Protein AF-A0A5C4MQX2-F1 (afdb_monomer_lite)

Secondary structure (DSSP, 8-state):
--HHHHHHHHHHHTT-EEEEEEE-SS-EEEEEE-TTT--EEEEEEE--HHHHHHHHHHHHHHHHTSPP-----

Organism: NCBI:txid2585211

pLDDT: mean 81.75, std 11.47, range [46.38, 93.0]

Radius of gyration: 13.64 Å; chains: 1; bounding box: 42×25×30 Å

Foldseek 3Di:
DDPVVVVVVVCVVVQWDKDWPDADPQKTKMFIAGNPDRDGPDIDMDRDVVVNVVNVVVVCVVVVPDDPPDPDD

Structure (mmCIF, N/CA/C/O backbone):
data_AF-A0A5C4MQX2-F1
#
_entry.id   AF-A0A5C4MQX2-F1
#
loop_
_atom_site.group_PDB
_atom_site.id
_atom_site.type_symbol
_atom_site.label_atom_id
_atom_site.label_alt_id
_atom_site.label_comp_id
_atom_site.label_asym_id
_atom_site.label_entity_id
_atom_site.label_seq_id
_atom_site.pdbx_PDB_ins_code
_atom_site.Cartn_x
_atom_site.Cartn_y
_atom_site.Cartn_z
_atom_site.occupancy
_atom_site.B_iso_or_equiv
_atom_site.auth_seq_id
_atom_site.auth_comp_id
_atom_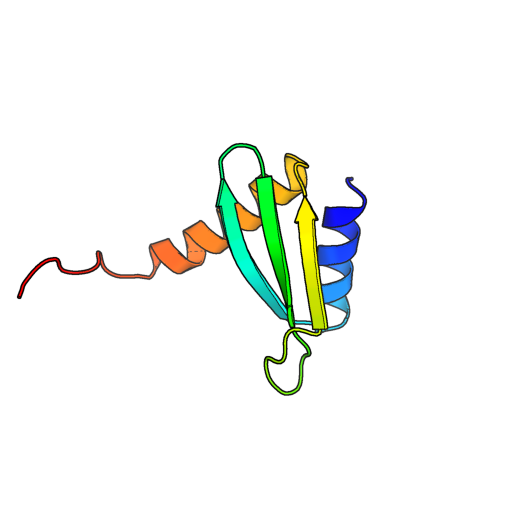site.auth_asym_id
_atom_site.auth_atom_id
_atom_site.pdbx_PDB_model_num
ATOM 1 N N . MET A 1 1 ? 15.177 0.067 12.033 1.00 57.44 1 MET A N 1
ATOM 2 C CA . MET A 1 1 ? 14.530 0.004 10.713 1.00 57.44 1 MET A CA 1
ATOM 3 C C . MET A 1 1 ? 14.064 -1.423 10.544 1.00 57.44 1 MET A C 1
ATOM 5 O O . MET A 1 1 ? 14.694 -2.315 11.096 1.00 57.44 1 MET A O 1
ATOM 9 N N . SER A 1 2 ? 12.881 -1.602 9.985 1.00 75.94 2 SER A N 1
ATOM 10 C CA . SER A 1 2 ? 12.221 -2.896 9.836 1.00 75.94 2 SER A CA 1
ATOM 11 C C . SER A 1 2 ? 12.702 -3.556 8.546 1.00 75.94 2 SER A C 1
ATOM 13 O O . SER A 1 2 ? 12.834 -2.868 7.535 1.00 75.94 2 SER A O 1
ATOM 15 N N . ASP A 1 3 ? 12.923 -4.871 8.577 1.00 85.75 3 ASP A N 1
ATOM 16 C CA . ASP A 1 3 ? 13.477 -5.646 7.452 1.00 85.75 3 ASP A CA 1
ATOM 17 C C . ASP A 1 3 ? 12.648 -5.491 6.159 1.00 85.75 3 ASP A C 1
ATOM 19 O O . ASP A 1 3 ? 13.189 -5.274 5.072 1.00 85.75 3 ASP A O 1
ATOM 23 N N . ASP A 1 4 ? 11.319 -5.456 6.292 1.00 88.50 4 ASP A N 1
ATOM 24 C CA . ASP A 1 4 ? 10.399 -5.229 5.173 1.00 88.50 4 ASP A CA 1
ATOM 25 C C . ASP A 1 4 ? 10.546 -3.831 4.545 1.00 88.50 4 ASP A C 1
ATOM 27 O O . ASP A 1 4 ? 10.491 -3.670 3.323 1.00 88.50 4 ASP A O 1
ATOM 31 N N . LEU A 1 5 ? 10.730 -2.793 5.373 1.00 88.88 5 LEU A N 1
ATOM 32 C CA . LEU A 1 5 ? 10.897 -1.418 4.896 1.00 88.88 5 LEU A CA 1
ATOM 33 C C . LEU A 1 5 ? 12.243 -1.254 4.190 1.00 88.88 5 LEU A C 1
ATOM 35 O O . LEU A 1 5 ? 12.312 -0.610 3.146 1.00 88.88 5 LEU A O 1
ATOM 39 N N . GLU A 1 6 ? 13.304 -1.844 4.737 1.00 90.38 6 GLU A N 1
ATOM 40 C CA . GLU A 1 6 ? 14.624 -1.843 4.104 1.00 90.38 6 GLU A CA 1
ATOM 41 C C . GLU A 1 6 ? 14.598 -2.581 2.761 1.00 90.38 6 GLU A C 1
ATOM 43 O O . GLU A 1 6 ? 15.170 -2.095 1.784 1.00 90.38 6 GLU A O 1
ATOM 48 N N . THR A 1 7 ? 13.863 -3.693 2.677 1.00 89.12 7 THR A N 1
ATOM 49 C CA . THR A 1 7 ? 13.632 -4.423 1.424 1.00 89.12 7 THR A CA 1
ATOM 50 C C . THR A 1 7 ? 12.918 -3.556 0.387 1.00 89.12 7 THR A C 1
ATOM 52 O O . THR A 1 7 ? 13.378 -3.471 -0.754 1.00 89.12 7 THR A O 1
ATOM 55 N N . L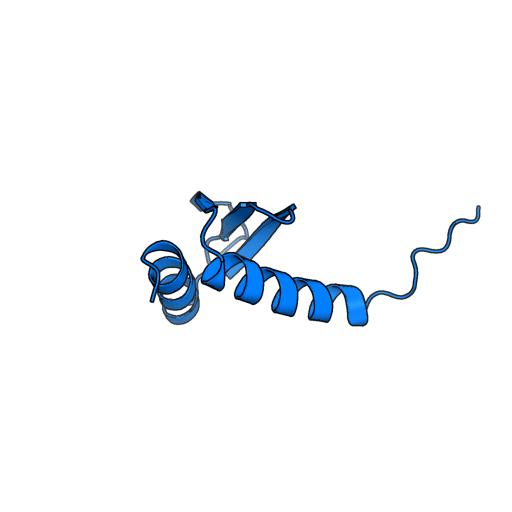EU A 1 8 ? 11.844 -2.861 0.779 1.00 89.62 8 LEU A N 1
ATOM 56 C CA . LEU A 1 8 ? 11.099 -1.959 -0.104 1.00 89.62 8 LEU A CA 1
ATOM 57 C C . LEU A 1 8 ? 11.980 -0.811 -0.622 1.00 89.62 8 LEU A C 1
ATOM 59 O O . LEU A 1 8 ? 12.057 -0.577 -1.825 1.00 89.62 8 LEU A O 1
ATOM 63 N N . VAL A 1 9 ? 12.694 -0.133 0.278 1.00 89.12 9 VAL A N 1
ATOM 64 C CA . VAL A 1 9 ? 13.578 0.992 -0.066 1.00 89.12 9 VAL A CA 1
ATOM 65 C C . VAL A 1 9 ? 14.710 0.527 -0.979 1.00 89.12 9 VAL A C 1
ATOM 67 O O . VAL A 1 9 ? 15.027 1.174 -1.978 1.00 89.12 9 VAL A O 1
ATOM 70 N N . ARG A 1 10 ? 15.310 -0.631 -0.689 1.00 90.94 10 ARG A N 1
ATOM 71 C CA . ARG A 1 10 ? 16.338 -1.223 -1.548 1.00 90.94 10 ARG A CA 1
ATOM 72 C C . ARG A 1 10 ? 15.794 -1.556 -2.937 1.00 90.94 10 ARG A C 1
ATOM 74 O O . ARG A 1 10 ? 16.517 -1.368 -3.914 1.00 90.94 10 ARG A O 1
ATOM 81 N N . TRP A 1 11 ? 14.552 -2.028 -3.034 1.00 90.12 11 TRP A N 1
ATOM 82 C CA . TRP A 1 11 ? 13.891 -2.288 -4.313 1.00 90.12 11 TRP A CA 1
ATOM 83 C C . TRP A 1 11 ? 13.761 -1.010 -5.148 1.00 90.12 11 TRP A C 1
ATOM 85 O O . TRP A 1 11 ? 14.150 -1.007 -6.315 1.00 90.12 11 TRP A O 1
ATOM 95 N N . GLU A 1 12 ? 13.329 0.096 -4.537 1.00 89.06 12 GLU A N 1
ATOM 96 C CA . GLU A 1 12 ? 13.277 1.410 -5.196 1.00 89.06 12 GLU A CA 1
ATOM 97 C C . GLU A 1 12 ? 14.652 1.871 -5.675 1.00 89.06 12 GLU A C 1
ATOM 99 O O . GLU A 1 12 ? 14.806 2.312 -6.813 1.00 89.06 12 GLU A O 1
ATOM 104 N N . HIS A 1 13 ? 15.675 1.726 -4.829 1.00 89.06 13 HIS A N 1
ATOM 105 C CA . HIS A 1 13 ? 17.049 2.079 -5.183 1.00 89.06 13 HIS A CA 1
ATOM 106 C C . HIS A 1 13 ? 17.615 1.231 -6.327 1.00 89.06 13 HIS A C 1
ATOM 108 O O . HIS A 1 13 ? 18.462 1.713 -7.077 1.00 89.06 13 HIS A O 1
ATOM 114 N N . ALA A 1 14 ? 17.147 -0.008 -6.489 1.00 87.31 14 ALA A N 1
ATOM 115 C CA . ALA A 1 14 ? 17.491 -0.858 -7.625 1.00 87.31 14 ALA A CA 1
ATOM 116 C C . ALA A 1 14 ? 16.748 -0.470 -8.922 1.00 87.31 14 ALA A C 1
ATOM 118 O O . ALA A 1 14 ? 16.978 -1.088 -9.959 1.00 87.31 14 ALA A O 1
ATOM 119 N N . GLY A 1 15 ? 15.862 0.533 -8.879 1.00 87.12 15 GLY A N 1
ATOM 120 C CA . GLY A 1 15 ? 14.995 0.922 -9.994 1.00 87.12 15 GLY A CA 1
ATOM 121 C C . GLY A 1 15 ? 13.728 0.071 -10.109 1.00 87.12 15 GLY A C 1
ATOM 122 O O . GLY A 1 15 ? 13.000 0.175 -11.093 1.00 87.12 15 GLY A O 1
ATOM 123 N N . GLY A 1 16 ? 13.453 -0.780 -9.120 1.00 88.31 16 GLY A N 1
ATOM 124 C CA . GLY A 1 16 ? 12.221 -1.546 -9.042 1.00 88.31 16 GLY A CA 1
ATOM 125 C C . GLY A 1 16 ? 11.045 -0.654 -8.651 1.00 88.31 16 GLY A C 1
ATOM 126 O O . GLY A 1 16 ? 11.136 0.170 -7.742 1.00 88.31 16 GLY A O 1
ATOM 127 N N . THR A 1 17 ? 9.914 -0.820 -9.330 1.00 88.00 17 THR A N 1
ATOM 128 C CA . THR A 1 17 ? 8.677 -0.116 -8.971 1.00 88.00 17 THR A CA 1
ATOM 129 C C . THR A 1 17 ? 7.880 -0.962 -7.987 1.00 88.00 17 THR A C 1
ATOM 131 O O . THR A 1 17 ? 8.021 -2.181 -7.945 1.00 88.00 17 THR A O 1
ATOM 134 N N . TRP A 1 18 ? 7.018 -0.345 -7.192 1.0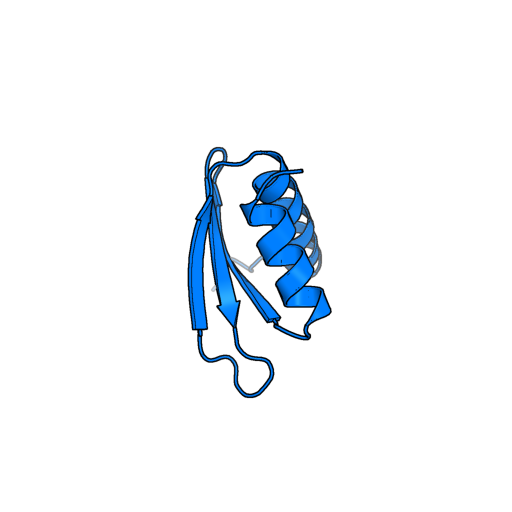0 89.31 18 TRP A N 1
ATOM 135 C CA . TRP A 1 18 ? 6.095 -1.067 -6.322 1.00 89.31 18 TRP A CA 1
ATOM 136 C C . TRP A 1 18 ? 4.760 -0.340 -6.244 1.00 89.31 18 TRP A C 1
ATOM 138 O O . TRP A 1 18 ? 4.670 0.856 -6.526 1.00 89.31 18 TRP A O 1
ATOM 148 N N . SER A 1 19 ? 3.717 -1.076 -5.874 1.00 88.38 19 SER A N 1
ATOM 149 C CA . SER A 1 19 ? 2.367 -0.544 -5.728 1.00 88.38 19 SER A CA 1
ATOM 150 C C . SER A 1 19 ? 1.692 -1.100 -4.480 1.00 88.38 19 SER A C 1
ATOM 152 O O . SER A 1 19 ? 1.888 -2.259 -4.100 1.00 88.38 19 SER A O 1
ATOM 154 N N . VAL A 1 20 ? 0.896 -0.260 -3.822 1.00 90.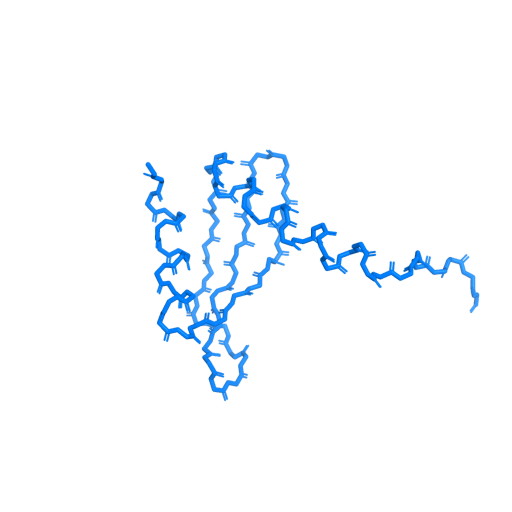75 20 VAL A N 1
ATOM 155 C CA . VAL A 1 20 ? 0.116 -0.663 -2.651 1.00 90.75 20 VAL A CA 1
ATOM 156 C C . VAL A 1 20 ? -1.111 -1.410 -3.132 1.00 90.75 20 VAL A C 1
ATOM 158 O O . VAL A 1 20 ? -2.002 -0.822 -3.735 1.00 90.75 20 VAL A O 1
ATOM 161 N N . VAL A 1 21 ? -1.173 -2.708 -2.842 1.00 89.50 21 VAL A N 1
ATOM 162 C CA . VAL A 1 21 ? -2.344 -3.511 -3.207 1.00 89.50 21 VAL A CA 1
ATOM 163 C C . VAL A 1 21 ? -3.439 -3.380 -2.161 1.00 89.50 21 VAL A C 1
ATOM 165 O O . VAL A 1 21 ? -4.623 -3.387 -2.482 1.00 89.50 21 VAL A O 1
ATOM 168 N N . HIS A 1 22 ? -3.046 -3.301 -0.891 1.00 87.25 22 HIS A N 1
ATOM 169 C CA . HIS A 1 22 ? -3.981 -3.157 0.213 1.00 87.25 22 HIS A CA 1
ATOM 170 C C . HIS A 1 22 ? -3.293 -2.497 1.400 1.00 87.25 22 HIS A C 1
ATOM 172 O O . HIS A 1 22 ? -2.193 -2.895 1.772 1.00 87.25 22 HIS A O 1
ATOM 178 N N . VAL A 1 23 ? -3.948 -1.536 2.037 1.00 89.12 23 VAL A N 1
ATOM 179 C CA . VAL A 1 23 ? -3.470 -0.930 3.281 1.00 89.12 23 VAL A CA 1
ATOM 180 C C . VAL A 1 23 ? -4.619 -0.859 4.277 1.00 89.12 23 VAL A C 1
ATOM 182 O O . VAL A 1 23 ? -5.762 -0.580 3.924 1.00 89.12 23 VAL A O 1
ATOM 185 N N . SER A 1 24 ? -4.329 -1.198 5.525 1.00 86.56 24 SER A N 1
ATOM 186 C CA . SER A 1 24 ? -5.245 -1.165 6.665 1.00 86.56 24 SER A CA 1
ATOM 187 C C . SER A 1 24 ? -4.523 -0.586 7.875 1.00 86.56 24 SER A C 1
ATOM 189 O O . SER A 1 24 ? -3.322 -0.342 7.820 1.00 86.56 24 SER A O 1
ATOM 191 N N . ALA A 1 25 ? -5.245 -0.385 8.977 1.00 84.88 25 ALA A N 1
ATOM 192 C CA . ALA A 1 25 ? -4.674 0.193 10.193 1.00 84.88 25 ALA A CA 1
ATOM 193 C C . ALA A 1 25 ? -3.511 -0.636 10.780 1.00 84.88 25 ALA A C 1
ATOM 195 O O . ALA A 1 25 ? -2.589 -0.065 11.351 1.00 84.88 25 ALA A O 1
ATOM 196 N N . ASP A 1 26 ? -3.550 -1.962 10.629 1.00 89.88 26 ASP A N 1
ATOM 197 C CA . ASP A 1 26 ? -2.595 -2.906 11.228 1.00 89.88 26 ASP A CA 1
ATOM 198 C C . ASP A 1 26 ? -1.696 -3.634 10.217 1.00 89.88 26 ASP A C 1
ATOM 200 O O . ASP A 1 26 ? -0.727 -4.281 10.608 1.00 89.88 26 ASP A O 1
ATOM 204 N N . ARG A 1 27 ? -2.002 -3.552 8.918 1.00 90.06 27 ARG A N 1
ATOM 205 C CA . ARG A 1 27 ? -1.300 -4.317 7.880 1.00 90.06 27 ARG A CA 1
ATOM 206 C C . ARG A 1 27 ? -1.287 -3.616 6.537 1.00 90.06 27 ARG A C 1
ATOM 208 O O . ARG A 1 27 ? -2.281 -3.030 6.110 1.00 90.06 27 ARG A O 1
ATOM 215 N N . ALA A 1 28 ? -0.176 -3.744 5.836 1.00 92.12 28 ALA A N 1
ATOM 216 C CA . ALA A 1 28 ? -0.011 -3.285 4.474 1.00 92.12 28 ALA A CA 1
ATOM 217 C C . ALA A 1 28 ? 0.448 -4.440 3.596 1.00 92.12 28 ALA A C 1
ATOM 219 O O . ALA A 1 28 ? 1.227 -5.294 4.003 1.00 92.12 28 ALA A O 1
ATOM 220 N N . THR A 1 29 ? -0.060 -4.470 2.376 1.00 93.00 29 THR A N 1
ATOM 221 C CA . THR A 1 29 ? 0.319 -5.432 1.357 1.00 93.00 29 THR A CA 1
ATOM 222 C C . THR A 1 29 ? 0.821 -4.687 0.143 1.00 93.00 29 THR A C 1
ATOM 224 O O . THR A 1 29 ? 0.092 -3.892 -0.460 1.00 93.00 29 THR A O 1
ATOM 227 N N . VAL A 1 30 ? 2.067 -4.970 -0.209 1.00 91.69 30 VAL A N 1
ATOM 228 C CA . VAL A 1 30 ? 2.787 -4.277 -1.266 1.0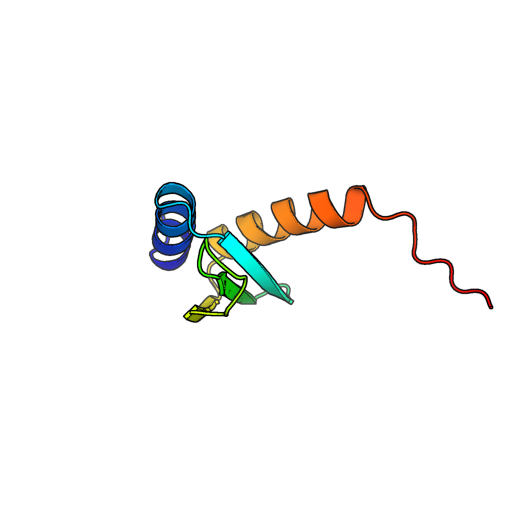0 91.69 30 VAL A CA 1
ATOM 229 C C . VAL A 1 30 ? 3.178 -5.282 -2.332 1.00 91.69 30 VAL A C 1
ATOM 231 O O . VAL A 1 30 ? 3.607 -6.394 -2.036 1.00 91.69 30 VAL A O 1
ATOM 234 N N . ALA A 1 31 ? 2.979 -4.884 -3.579 1.00 91.12 31 ALA A N 1
ATOM 235 C CA . ALA A 1 31 ? 3.417 -5.612 -4.749 1.00 91.12 31 ALA A CA 1
ATOM 236 C C . ALA A 1 31 ? 4.703 -4.981 -5.276 1.00 91.12 31 ALA A C 1
ATOM 238 O O . ALA A 1 31 ? 4.725 -3.785 -5.568 1.00 91.12 31 ALA A O 1
ATOM 239 N N . LEU A 1 32 ? 5.747 -5.787 -5.423 1.00 90.38 32 LEU A N 1
ATOM 240 C CA . LEU A 1 32 ? 6.984 -5.417 -6.092 1.00 90.38 32 LEU A CA 1
ATOM 241 C C . LEU A 1 32 ? 6.836 -5.721 -7.583 1.00 90.38 32 LEU A C 1
ATOM 243 O O . LEU A 1 32 ? 6.584 -6.859 -7.979 1.00 90.38 32 LEU A O 1
ATOM 247 N N . CYS A 1 33 ? 6.987 -4.702 -8.417 1.00 88.38 33 CYS A N 1
ATOM 248 C CA . CYS A 1 33 ? 6.897 -4.794 -9.867 1.00 88.38 33 CYS A CA 1
ATOM 249 C C . CYS A 1 33 ? 8.281 -4.636 -10.502 1.00 88.38 33 CYS A C 1
ATOM 251 O O . CYS A 1 33 ? 9.130 -3.866 -10.042 1.00 88.38 33 CYS A O 1
ATOM 253 N N . ARG A 1 34 ? 8.507 -5.365 -11.595 1.00 81.75 34 ARG A N 1
ATOM 254 C CA . ARG A 1 34 ? 9.713 -5.216 -12.417 1.00 81.75 34 ARG A CA 1
ATOM 255 C C . ARG A 1 34 ? 9.702 -3.865 -13.137 1.00 81.75 34 ARG A C 1
ATOM 257 O O . ARG A 1 34 ? 8.641 -3.387 -13.536 1.00 81.75 34 ARG A O 1
ATOM 264 N N . CYS A 1 35 ? 10.896 -3.314 -13.354 1.00 73.75 35 CYS A N 1
ATOM 265 C CA . CYS A 1 35 ? 11.113 -2.050 -14.065 1.00 73.75 35 CYS A CA 1
ATOM 266 C C . CYS A 1 35 ? 10.551 -2.072 -15.506 1.00 73.75 35 CYS A C 1
ATOM 268 O O . CYS A 1 35 ? 9.965 -1.095 -15.957 1.00 73.75 35 CYS A O 1
ATOM 270 N N . ASP A 1 36 ? 10.659 -3.207 -16.206 1.00 66.75 36 ASP A N 1
ATOM 271 C CA . ASP A 1 36 ? 10.452 -3.285 -17.663 1.00 66.75 36 ASP A CA 1
ATOM 272 C C . ASP A 1 36 ? 9.022 -3.585 -18.151 1.00 66.75 36 ASP A C 1
ATOM 274 O O . ASP A 1 36 ? 8.810 -3.719 -19.355 1.00 66.75 36 ASP A O 1
ATOM 278 N N . GLY A 1 37 ? 8.015 -3.715 -17.279 1.00 58.91 37 GLY A N 1
ATOM 279 C CA . GLY A 1 37 ? 6.685 -4.085 -17.796 1.00 58.91 37 GLY A CA 1
ATOM 280 C C . GLY A 1 37 ? 5.538 -4.265 -16.813 1.00 58.91 37 GLY A C 1
ATOM 281 O O . GLY A 1 37 ? 4.516 -4.822 -17.198 1.00 58.91 37 GLY A O 1
ATOM 282 N N . GLY A 1 38 ? 5.675 -3.835 -15.555 1.00 64.12 38 GLY A N 1
ATOM 283 C CA . GLY A 1 38 ? 4.563 -3.871 -14.596 1.00 64.12 38 GLY A CA 1
ATOM 284 C C . GLY A 1 38 ? 4.147 -5.270 -14.128 1.00 64.12 38 GLY A C 1
ATOM 285 O O . GLY A 1 38 ? 3.180 -5.394 -13.379 1.00 64.12 38 GLY A O 1
ATOM 286 N N . GLU A 1 39 ? 4.873 -6.320 -14.523 1.00 74.50 39 GLU A N 1
ATOM 287 C CA . GLU A 1 39 ? 4.620 -7.668 -14.027 1.00 74.50 39 GLU A CA 1
ATOM 288 C C . GLU A 1 39 ? 5.037 -7.764 -12.554 1.00 74.50 39 GLU A C 1
ATOM 290 O O . GLU A 1 39 ? 6.143 -7.362 -12.161 1.00 74.50 39 GLU A O 1
ATOM 295 N N . GLN A 1 40 ? 4.108 -8.257 -11.735 1.00 77.62 40 GLN A N 1
ATOM 296 C CA . GLN 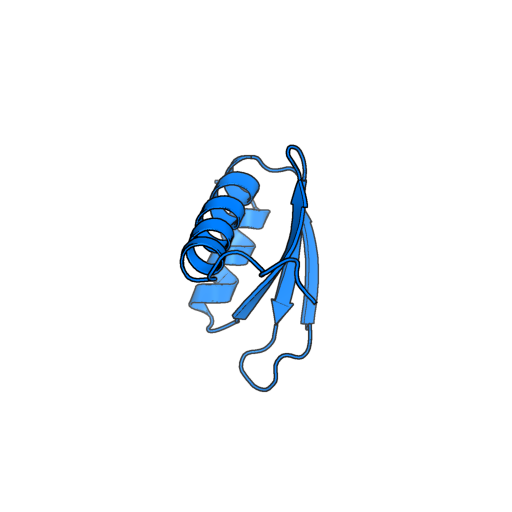A 1 40 ? 4.289 -8.408 -10.299 1.00 77.62 40 GLN A CA 1
ATOM 297 C C . GLN A 1 40 ? 5.286 -9.541 -10.057 1.00 77.62 40 GLN A C 1
ATOM 299 O O . GLN A 1 40 ? 5.032 -10.695 -10.392 1.00 77.62 40 GLN A O 1
ATOM 304 N N . VAL A 1 41 ? 6.448 -9.185 -9.523 1.00 83.62 41 VAL A N 1
ATOM 305 C CA . VAL A 1 41 ? 7.557 -10.112 -9.274 1.00 83.62 41 VAL A CA 1
ATOM 306 C C . VAL A 1 41 ? 7.353 -10.820 -7.954 1.00 83.62 41 VAL A C 1
ATOM 308 O O . VAL A 1 41 ? 7.618 -12.011 -7.844 1.00 83.62 41 VAL A O 1
ATOM 311 N N . ASP A 1 42 ? 6.907 -10.058 -6.962 1.00 85.31 42 ASP A N 1
ATOM 312 C CA . ASP A 1 42 ? 6.692 -10.535 -5.614 1.00 85.31 42 ASP A CA 1
ATOM 313 C C . ASP A 1 42 ? 5.631 -9.683 -4.918 1.00 85.31 42 ASP A C 1
ATOM 315 O O . ASP A 1 42 ? 5.339 -8.550 -5.317 1.00 85.31 42 ASP A O 1
ATOM 319 N N . ARG A 1 43 ? 5.032 -10.245 -3.876 1.00 89.19 43 ARG A N 1
ATOM 320 C CA . ARG A 1 43 ? 4.062 -9.562 -3.039 1.00 89.19 43 ARG A CA 1
ATOM 321 C C . ARG A 1 43 ? 4.217 -10.059 -1.619 1.00 89.19 43 ARG A C 1
ATOM 323 O O . ARG A 1 43 ? 4.047 -11.247 -1.356 1.00 89.19 43 ARG A O 1
ATOM 330 N N . PHE A 1 44 ? 4.386 -9.121 -0.700 1.00 90.50 44 PHE A N 1
ATOM 331 C CA . PHE A 1 44 ? 4.455 -9.425 0.719 1.00 90.50 44 PHE A CA 1
ATOM 332 C C . PHE A 1 44 ? 3.473 -8.570 1.516 1.00 90.50 44 PHE A C 1
ATOM 334 O O . PHE A 1 44 ? 3.046 -7.485 1.102 1.00 90.50 44 PHE A O 1
ATOM 341 N N . THR A 1 45 ? 3.088 -9.100 2.673 1.00 91.56 45 THR A N 1
ATOM 342 C CA . THR A 1 45 ? 2.249 -8.414 3.652 1.00 91.56 45 THR A CA 1
ATOM 343 C C . THR A 1 45 ? 3.075 -8.191 4.903 1.00 91.56 45 THR A C 1
ATOM 345 O O . THR A 1 45 ? 3.630 -9.141 5.445 1.00 91.56 45 THR A O 1
ATOM 348 N N . SER A 1 46 ? 3.112 -6.950 5.376 1.00 90.81 46 SER A N 1
ATOM 349 C CA . SER A 1 46 ? 3.800 -6.583 6.606 1.00 90.81 46 SER A CA 1
ATOM 350 C C . SER A 1 46 ? 2.851 -5.839 7.540 1.00 90.81 46 SER A C 1
ATOM 352 O O . SER A 1 46 ? 1.990 -5.064 7.111 1.00 90.81 46 SER A O 1
ATOM 354 N N . THR A 1 47 ? 2.993 -6.111 8.832 1.00 90.81 47 THR A N 1
ATOM 355 C CA . THR A 1 47 ? 2.279 -5.435 9.925 1.00 90.81 47 THR A CA 1
ATOM 356 C C . THR A 1 47 ? 3.166 -4.403 10.617 1.00 90.81 47 THR A C 1
ATOM 358 O O . THR A 1 47 ? 2.848 -3.925 11.704 1.00 90.81 47 THR A O 1
ATOM 361 N N . ASP A 1 48 ? 4.322 -4.096 10.027 1.00 90.44 48 ASP A N 1
ATOM 362 C CA . ASP A 1 48 ? 5.270 -3.171 10.614 1.00 90.44 48 ASP A CA 1
ATOM 363 C C . ASP A 1 48 ? 4.760 -1.717 10.534 1.00 90.44 48 ASP A C 1
ATOM 365 O O . ASP A 1 48 ? 4.421 -1.233 9.445 1.00 90.44 48 ASP A O 1
ATOM 369 N N . PRO A 1 49 ? 4.729 -0.981 11.661 1.00 88.19 49 PRO A N 1
ATOM 370 C CA . PRO A 1 49 ? 4.202 0.380 11.700 1.00 88.19 49 PRO A CA 1
ATOM 371 C C . PRO A 1 49 ? 5.023 1.379 10.871 1.00 88.19 49 PRO A C 1
ATOM 373 O O . PRO A 1 49 ? 4.458 2.352 10.367 1.00 88.19 49 PRO A O 1
ATOM 376 N N . ALA A 1 50 ? 6.333 1.167 10.695 1.00 89.25 50 ALA A N 1
ATOM 377 C CA . ALA A 1 50 ? 7.160 2.059 9.884 1.00 89.25 50 ALA A CA 1
ATOM 378 C C . ALA A 1 50 ? 6.880 1.863 8.389 1.00 89.25 50 ALA A C 1
ATOM 380 O O . ALA A 1 50 ? 6.768 2.851 7.656 1.00 89.25 50 ALA A O 1
ATOM 381 N N . LEU A 1 51 ? 6.693 0.613 7.948 1.00 89.44 51 LEU A N 1
ATOM 382 C CA . LEU A 1 51 ? 6.238 0.326 6.590 1.00 89.44 51 LEU A CA 1
ATOM 383 C C . LEU A 1 51 ? 4.839 0.903 6.355 1.00 89.44 51 LEU A C 1
ATOM 385 O O . LEU A 1 51 ? 4.662 1.673 5.416 1.00 89.44 51 LEU A O 1
ATOM 389 N N . LEU A 1 52 ? 3.880 0.637 7.249 1.00 90.81 52 LEU A N 1
ATOM 390 C CA . LEU A 1 52 ? 2.517 1.188 7.210 1.00 90.81 52 LEU A CA 1
ATOM 391 C C . LEU A 1 52 ? 2.488 2.713 7.033 1.00 90.81 52 LEU A C 1
ATOM 393 O O . LEU A 1 52 ? 1.779 3.229 6.164 1.00 90.81 52 LEU A O 1
ATOM 397 N N . ALA A 1 53 ? 3.280 3.444 7.822 1.00 88.88 53 ALA A N 1
ATOM 398 C CA . ALA A 1 53 ? 3.386 4.896 7.715 1.00 88.88 53 ALA A CA 1
ATOM 399 C C . ALA A 1 53 ? 3.983 5.339 6.367 1.00 88.88 53 ALA A C 1
ATOM 401 O O . ALA A 1 53 ? 3.530 6.325 5.777 1.00 88.88 53 ALA A O 1
ATOM 402 N N . HIS A 1 54 ? 4.979 4.606 5.857 1.00 88.69 54 HIS A N 1
ATOM 403 C CA . HIS A 1 54 ? 5.606 4.890 4.571 1.00 88.69 54 HIS A CA 1
ATOM 404 C C . HIS A 1 54 ? 4.614 4.744 3.409 1.00 88.69 54 HIS A C 1
ATOM 406 O O . HIS A 1 54 ? 4.448 5.693 2.636 1.00 88.69 54 HIS A O 1
ATOM 412 N N . VAL A 1 55 ? 3.919 3.603 3.313 1.00 89.81 55 VAL A N 1
ATOM 413 C CA . VAL A 1 55 ? 2.936 3.370 2.243 1.00 89.81 55 VAL A CA 1
ATOM 414 C C . VAL A 1 55 ? 1.744 4.313 2.340 1.00 89.81 55 VAL A C 1
ATOM 416 O O . VAL A 1 55 ? 1.362 4.894 1.330 1.00 89.81 55 VAL A O 1
ATOM 419 N N . THR A 1 56 ? 1.217 4.558 3.543 1.00 88.00 56 THR A N 1
ATOM 420 C CA . THR A 1 56 ? 0.072 5.466 3.739 1.00 88.00 56 THR A CA 1
ATOM 421 C C . THR A 1 56 ? 0.369 6.882 3.247 1.00 88.00 56 THR A C 1
ATOM 423 O O . THR A 1 56 ? -0.452 7.484 2.559 1.00 88.00 56 THR A O 1
ATOM 426 N N . ARG A 1 57 ? 1.561 7.419 3.538 1.00 86.94 57 ARG A N 1
ATOM 427 C CA . ARG A 1 57 ? 1.986 8.748 3.068 1.00 86.94 57 ARG A CA 1
ATOM 428 C C . ARG A 1 57 ? 2.080 8.826 1.541 1.00 86.94 57 ARG A C 1
ATOM 430 O O . ARG A 1 57 ? 1.703 9.844 0.959 1.00 86.94 57 ARG A O 1
ATOM 437 N N . ARG A 1 58 ? 2.569 7.765 0.891 1.00 83.81 58 ARG A N 1
ATOM 438 C CA . ARG A 1 58 ? 2.678 7.700 -0.574 1.00 83.81 58 ARG A CA 1
ATOM 439 C C . ARG A 1 58 ? 1.295 7.600 -1.222 1.00 83.81 58 ARG A C 1
ATOM 441 O O . ARG A 1 58 ? 0.975 8.425 -2.070 1.00 83.81 58 ARG A O 1
ATOM 448 N N . SER A 1 59 ? 0.438 6.698 -0.736 1.00 79.12 59 SER A N 1
ATOM 449 C CA . SER A 1 59 ? -0.945 6.554 -1.213 1.00 79.12 59 SER A CA 1
ATOM 450 C C . SER A 1 59 ? -1.774 7.821 -1.001 1.00 79.12 59 SER A C 1
ATOM 452 O O . SER A 1 59 ? -2.543 8.203 -1.875 1.00 79.12 59 SER A O 1
ATOM 454 N N . ALA A 1 60 ? -1.592 8.517 0.125 1.00 77.12 60 ALA A N 1
ATOM 455 C CA . ALA A 1 60 ? -2.245 9.799 0.369 1.00 77.12 60 ALA A CA 1
ATOM 456 C C . ALA A 1 60 ? -1.812 10.867 -0.642 1.00 77.12 60 ALA A C 1
ATOM 458 O O . ALA A 1 60 ? -2.629 11.696 -1.019 1.00 77.12 60 ALA A O 1
ATOM 459 N N . SER A 1 61 ? -0.562 10.836 -1.115 1.00 71.50 61 SER A N 1
ATOM 460 C CA . SER A 1 61 ? -0.080 11.758 -2.153 1.00 71.50 61 SER A CA 1
ATOM 461 C C . SER A 1 61 ? -0.732 11.476 -3.511 1.00 71.50 61 SER A C 1
ATOM 463 O O . SER A 1 61 ? -1.101 12.409 -4.217 1.00 71.50 61 SER A O 1
ATOM 465 N N . GLU A 1 62 ? -0.929 10.200 -3.854 1.00 68.56 62 GLU A N 1
ATOM 466 C CA . GLU A 1 62 ? -1.617 9.792 -5.088 1.00 68.56 62 GLU A CA 1
ATOM 467 C C . GLU A 1 62 ? -3.115 10.128 -5.037 1.00 68.56 62 GLU A C 1
ATOM 469 O O . GLU A 1 62 ? -3.658 10.693 -5.984 1.00 68.56 62 GLU A O 1
ATOM 474 N N . ILE A 1 63 ? -3.771 9.866 -3.902 1.00 68.69 63 ILE A N 1
ATOM 475 C CA . ILE A 1 63 ? -5.187 10.196 -3.676 1.00 68.69 63 ILE A CA 1
ATOM 476 C C . ILE A 1 63 ? -5.399 11.707 -3.560 1.00 68.69 63 ILE A C 1
ATOM 478 O O . ILE A 1 63 ? -6.419 12.212 -4.011 1.00 68.69 63 ILE A O 1
ATOM 482 N N . SER A 1 64 ? -4.437 12.449 -3.008 1.00 67.00 64 SER A N 1
ATOM 483 C CA . SER A 1 64 ? -4.521 13.908 -2.887 1.00 67.00 64 SER A CA 1
ATOM 484 C C . SER A 1 64 ? -4.587 14.611 -4.241 1.00 67.00 64 SER A C 1
ATOM 486 O O . SER A 1 64 ? -5.026 15.759 -4.287 1.00 67.00 64 SER A O 1
ATOM 488 N N . TRP A 1 65 ? -4.124 13.971 -5.319 1.00 63.28 65 TRP A N 1
ATOM 489 C CA . TRP A 1 65 ? -4.245 14.503 -6.676 1.00 63.28 65 TRP A CA 1
ATOM 490 C C . TRP A 1 65 ? -5.450 13.936 -7.443 1.00 63.28 65 TRP A C 1
ATOM 492 O O . TRP A 1 65 ? -5.766 14.418 -8.531 1.00 63.28 65 TRP A O 1
ATOM 502 N N . LEU A 1 66 ? -6.161 12.947 -6.887 1.00 64.38 66 LEU A N 1
ATOM 503 C CA . LEU A 1 66 ? -7.432 12.504 -7.448 1.00 64.38 66 LEU A CA 1
ATOM 504 C C . LEU A 1 66 ? -8.517 13.536 -7.094 1.00 64.38 66 LEU A C 1
ATOM 506 O O . LEU A 1 66 ? -8.702 13.839 -5.912 1.00 64.38 66 LEU A O 1
ATOM 510 N N . PRO A 1 67 ? -9.270 14.074 -8.075 1.00 63.12 67 PRO A N 1
ATOM 511 C CA . PRO A 1 67 ? -10.523 14.747 -7.755 1.00 63.12 67 PRO A CA 1
ATOM 512 C C . PRO A 1 67 ? -11.433 13.754 -7.005 1.00 63.12 67 PRO A C 1
ATOM 514 O O . PRO A 1 67 ? -11.316 12.543 -7.238 1.00 63.12 67 PRO A O 1
ATOM 517 N N . PRO A 1 68 ? -12.307 14.213 -6.083 1.00 61.69 68 PRO A N 1
ATOM 518 C CA . PRO A 1 68 ? -13.259 13.319 -5.431 1.00 61.69 68 PRO A CA 1
ATOM 519 C C . PRO A 1 68 ? -13.987 12.535 -6.523 1.00 61.69 68 PRO A C 1
ATOM 521 O O . PRO A 1 68 ? -14.494 13.146 -7.457 1.00 61.69 68 PRO A O 1
ATOM 524 N N . ALA A 1 69 ? -13.974 11.201 -6.441 1.00 64.00 69 ALA A N 1
ATOM 525 C CA . ALA A 1 69 ? -14.706 10.364 -7.381 1.00 64.00 69 ALA A CA 1
ATOM 526 C C . ALA A 1 69 ? -16.163 10.835 -7.379 1.00 64.00 69 ALA A C 1
ATOM 528 O O . ALA A 1 69 ? -16.846 10.655 -6.371 1.00 64.00 69 ALA A O 1
ATOM 529 N N . ASP A 1 70 ? -16.594 11.496 -8.454 1.00 57.31 70 ASP A N 1
ATOM 530 C CA . ASP A 1 70 ? -17.948 12.016 -8.590 1.00 57.31 70 ASP A CA 1
ATOM 531 C C . ASP A 1 70 ? -18.945 10.853 -8.443 1.00 57.31 70 ASP A C 1
ATOM 533 O O . ASP A 1 70 ? -18.950 9.947 -9.282 1.00 57.31 70 ASP A O 1
ATOM 537 N N . PRO A 1 71 ? -19.812 10.824 -7.411 1.00 67.25 71 PRO A N 1
ATOM 538 C CA . PRO A 1 71 ? -20.877 9.840 -7.336 1.00 67.25 71 PRO A CA 1
ATOM 539 C C . PRO A 1 71 ? -22.127 10.392 -8.043 1.00 67.25 71 PRO A C 1
ATOM 541 O O . PRO A 1 71 ? -23.112 10.699 -7.380 1.00 67.25 71 PRO A O 1
ATOM 544 N N . ALA A 1 72 ? -22.080 10.581 -9.367 1.00 57.69 72 ALA A N 1
ATOM 545 C CA . ALA A 1 72 ? -23.240 10.809 -10.252 1.00 57.69 72 ALA A CA 1
ATOM 546 C C . ALA A 1 72 ? -22.758 10.925 -11.718 1.00 57.69 72 ALA A C 1
ATOM 548 O O . ALA A 1 72 ? -21.862 11.715 -11.989 1.00 57.69 72 ALA A O 1
ATOM 549 N N . GLY A 1 73 ? -23.299 10.216 -12.711 1.00 46.38 73 GLY A N 1
ATOM 550 C CA . GLY A 1 73 ? -24.495 9.374 -12.753 1.00 46.38 73 GLY A CA 1
ATOM 551 C C . GLY A 1 73 ? -24.615 8.615 -14.072 1.00 46.38 73 GLY A C 1
ATOM 552 O O . GLY A 1 73 ? -23.605 8.536 -14.806 1.00 46.38 73 GLY A O 1
#

Sequence (73 aa):
MSDDLETLVRWEHAGGTWSVVHVSADRATVALCRCDGGEQVDRFTSTDPALLAHVTRRSASEISWLPPADPAG